Protein AF-A0A514BN60-F1 (afdb_monomer_lite)

Organism: NCBI:txid2591633

InterPro domains:
  IPR007475 Ubiquinone biosynthesis accessory factor UbiK [MF_02216] (1-84)
  IPR007475 Ubiquinone biosynthesis accessory factor UbiK [PF04380] (2-83)
  IPR007475 Ubiquinone biosynthesis accessory factor UbiK [PTHR38040] (1-87)

Foldseek 3Di:
DPDLVVLLVVLVVVLVVPDPPLPDPNSVVVSVVSSVVSSVVVVVVVVPPPDDDPVNVVVVVVVVVVVVVVVVVVVVVVVVVVVVVVPPPPPPPPDD

Sequence (96 aa):
MIDLTHIDELARRLSNLVPAGLRGQSGEVLREELQENFKTVLQSGLTRLDLVTREEFEVQRAVLLRTREKLEALQQTVAELEARLGNAPGNGTPRH

Secondary structure (DSSP, 8-state):
---HHHHHHHHHHHHTTS-GGG-SHHHHHHHHHHHHHHHHHHHHHHHHS----HHHHHHHHHHHHHHHHHHHHHHHHHHHHHHHHHTS--------

pLDDT: mean 77.33, std 14.08, range [47.53, 97.62]

Radius of gyration: 31.55 Å; chains: 1; bounding box: 61×24×95 Å

Structure (mmCIF, N/CA/C/O backbone):
data_AF-A0A514BN60-F1
#
_entry.id   AF-A0A514BN60-F1
#
loop_
_atom_site.group_PDB
_atom_site.id
_atom_site.type_symbol
_atom_site.label_atom_id
_atom_site.label_alt_id
_atom_site.label_comp_id
_atom_site.label_asym_id
_atom_site.label_entity_id
_atom_site.label_seq_id
_atom_site.pdbx_PDB_ins_code
_atom_site.Cartn_x
_atom_site.Cartn_y
_atom_site.Cartn_z
_atom_site.occupancy
_atom_site.B_iso_or_equiv
_atom_site.auth_seq_id
_atom_site.auth_comp_id
_atom_site.auth_asym_id
_atom_site.auth_atom_id
_atom_site.pdbx_PDB_model_num
ATOM 1 N N . MET A 1 1 ? 9.004 -7.333 -5.820 1.00 56.22 1 MET A N 1
ATOM 2 C CA . MET A 1 1 ? 10.100 -6.786 -6.638 1.00 56.22 1 MET A CA 1
ATOM 3 C C . MET A 1 1 ? 9.553 -6.575 -8.038 1.00 56.22 1 MET A C 1
ATOM 5 O O . MET A 1 1 ? 8.816 -7.450 -8.480 1.00 56.22 1 MET A O 1
ATOM 9 N N . ILE A 1 2 ? 9.800 -5.440 -8.704 1.00 60.66 2 ILE A N 1
ATOM 10 C CA . ILE A 1 2 ? 9.538 -5.420 -10.148 1.00 60.66 2 ILE A CA 1
ATOM 11 C C . ILE A 1 2 ? 10.584 -6.314 -10.791 1.00 60.66 2 ILE A C 1
ATOM 13 O O . ILE A 1 2 ? 11.782 -6.124 -10.603 1.00 60.66 2 ILE A O 1
ATOM 17 N N . ASP A 1 3 ? 10.093 -7.325 -11.483 1.00 63.72 3 ASP 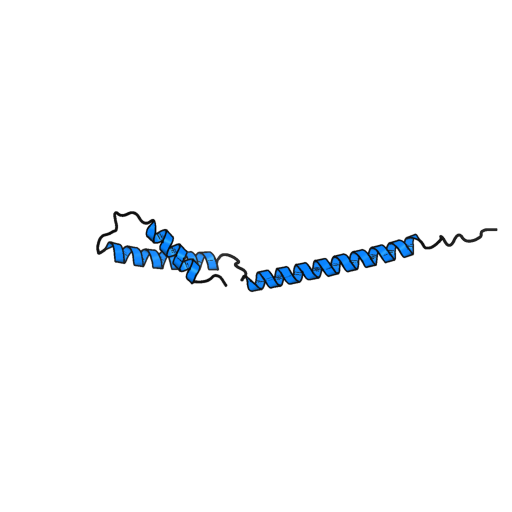A N 1
ATOM 18 C CA . ASP A 1 3 ? 10.913 -8.344 -12.095 1.00 63.72 3 ASP A CA 1
ATOM 19 C C . ASP A 1 3 ? 11.569 -7.782 -13.363 1.00 63.72 3 ASP A C 1
ATOM 21 O O . ASP A 1 3 ? 10.886 -7.243 -14.240 1.00 63.72 3 ASP A O 1
ATOM 25 N N . LEU A 1 4 ? 12.896 -7.896 -13.472 1.00 66.31 4 LEU A N 1
ATOM 26 C CA . LEU A 1 4 ? 13.645 -7.469 -14.665 1.00 66.31 4 LEU A CA 1
ATOM 27 C C . LEU A 1 4 ? 13.151 -8.199 -15.925 1.00 66.31 4 LEU A C 1
ATOM 29 O O . LEU A 1 4 ? 13.178 -7.640 -17.020 1.00 66.31 4 LEU A O 1
ATOM 33 N N . THR A 1 5 ? 12.607 -9.403 -15.740 1.00 67.75 5 THR A N 1
ATOM 34 C CA . THR A 1 5 ? 11.976 -10.226 -16.776 1.00 67.75 5 THR A CA 1
ATOM 35 C C . THR A 1 5 ? 10.760 -9.550 -17.422 1.00 67.75 5 THR A C 1
ATOM 37 O O . THR A 1 5 ? 10.588 -9.630 -18.637 1.00 67.75 5 THR A O 1
ATOM 40 N N . HIS A 1 6 ? 9.952 -8.811 -16.654 1.00 73.25 6 HIS A N 1
ATOM 41 C CA . HIS A 1 6 ? 8.790 -8.089 -17.184 1.00 73.25 6 HIS A CA 1
ATOM 42 C C . HIS A 1 6 ? 9.196 -6.852 -18.000 1.00 73.25 6 HIS A C 1
ATOM 44 O O . HIS A 1 6 ? 8.526 -6.499 -18.972 1.00 73.25 6 HIS A O 1
ATOM 50 N N . ILE A 1 7 ? 10.302 -6.199 -17.628 1.00 74.81 7 ILE A N 1
ATOM 51 C CA . ILE A 1 7 ? 10.850 -5.056 -18.374 1.00 74.81 7 ILE A CA 1
ATOM 52 C C . ILE A 1 7 ? 11.398 -5.529 -19.724 1.00 74.81 7 ILE A C 1
ATOM 54 O O . ILE A 1 7 ? 11.119 -4.910 -20.752 1.00 74.81 7 ILE A O 1
ATOM 58 N N . ASP A 1 8 ? 12.110 -6.656 -19.732 1.00 73.44 8 ASP A N 1
ATOM 59 C CA . ASP A 1 8 ? 12.632 -7.266 -20.957 1.00 73.44 8 ASP A CA 1
ATOM 60 C C . ASP A 1 8 ? 11.498 -7.717 -21.896 1.00 73.44 8 ASP A C 1
ATOM 62 O O . ASP A 1 8 ? 11.579 -7.534 -23.114 1.00 73.44 8 ASP A O 1
ATOM 66 N N . GLU A 1 9 ? 10.393 -8.236 -21.353 1.00 78.31 9 GLU A N 1
ATOM 67 C CA . GLU A 1 9 ? 9.222 -8.607 -22.150 1.00 78.31 9 GLU A CA 1
ATOM 68 C C . GLU A 1 9 ? 8.530 -7.387 -22.782 1.00 78.31 9 GLU A C 1
ATOM 70 O O . GLU A 1 9 ? 8.166 -7.419 -23.963 1.00 78.31 9 GLU A O 1
ATOM 75 N N . LEU A 1 10 ? 8.386 -6.290 -22.032 1.00 78.94 10 LEU A N 1
ATOM 76 C CA . LEU A 1 10 ? 7.845 -5.027 -22.545 1.00 78.94 10 LEU A CA 1
ATOM 77 C C . LEU A 1 10 ? 8.729 -4.446 -23.654 1.00 78.94 10 LEU A C 1
ATOM 79 O O . LEU A 1 10 ? 8.215 -4.077 -24.713 1.00 78.94 10 LEU A O 1
ATOM 83 N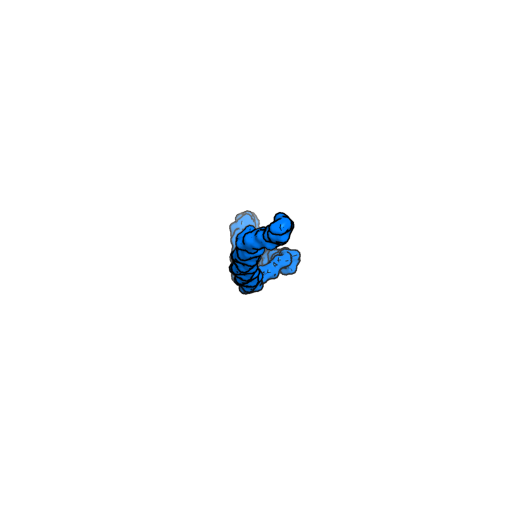 N . ALA A 1 11 ? 10.049 -4.427 -23.452 1.00 78.38 11 ALA A N 1
ATOM 84 C CA . ALA A 1 11 ? 11.008 -3.970 -24.454 1.00 78.38 11 ALA A CA 1
ATOM 85 C C . ALA A 1 11 ? 10.936 -4.823 -25.733 1.00 78.38 11 ALA A C 1
ATOM 87 O O . ALA A 1 11 ? 10.888 -4.287 -26.843 1.00 78.38 11 ALA A O 1
ATOM 88 N N . ARG A 1 12 ? 10.827 -6.151 -25.595 1.00 78.62 12 ARG A N 1
ATOM 89 C CA . ARG A 1 12 ? 10.689 -7.078 -26.727 1.00 78.62 12 ARG A CA 1
ATOM 90 C C . ARG A 1 12 ? 9.370 -6.889 -27.485 1.00 78.62 12 ARG A C 1
ATOM 92 O O . ARG A 1 12 ? 9.371 -6.892 -28.715 1.00 78.62 12 ARG A O 1
ATOM 99 N N . ARG A 1 13 ? 8.245 -6.695 -26.786 1.00 78.25 13 A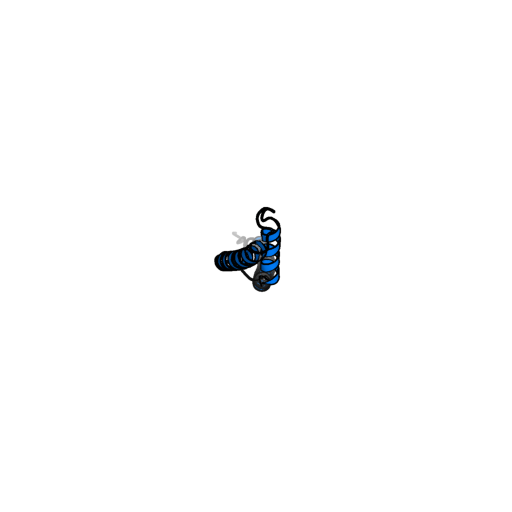RG A N 1
ATOM 100 C CA . ARG A 1 13 ? 6.931 -6.434 -27.409 1.00 78.25 13 ARG A CA 1
ATOM 101 C C . ARG A 1 13 ? 6.920 -5.115 -28.184 1.00 78.25 13 ARG A C 1
ATOM 103 O O . ARG A 1 13 ? 6.400 -5.083 -29.294 1.00 78.25 13 ARG A O 1
ATOM 110 N N . LEU A 1 14 ? 7.534 -4.064 -27.640 1.00 73.00 14 LEU A N 1
ATOM 111 C CA . LEU A 1 14 ? 7.682 -2.770 -28.317 1.00 73.00 14 LEU A CA 1
ATOM 112 C C . LEU A 1 14 ? 8.602 -2.865 -29.540 1.00 73.00 14 LEU A C 1
ATOM 114 O O . LEU A 1 14 ? 8.262 -2.355 -30.604 1.00 73.00 14 LEU A O 1
ATOM 118 N N . SER A 1 15 ? 9.715 -3.591 -29.420 1.00 70.75 15 SER A N 1
ATOM 119 C CA . SER A 1 15 ? 10.641 -3.868 -30.526 1.00 70.75 15 SER A CA 1
ATOM 120 C C . SER A 1 15 ? 9.963 -4.622 -31.682 1.00 70.75 15 SER A C 1
ATOM 122 O O . SER A 1 15 ? 10.227 -4.350 -32.850 1.00 70.75 15 SER A O 1
ATOM 124 N N . ASN A 1 16 ? 9.014 -5.516 -31.383 1.00 73.31 16 ASN A N 1
ATOM 125 C CA . ASN A 1 16 ? 8.235 -6.239 -32.397 1.00 73.31 16 ASN A CA 1
ATOM 126 C C . ASN A 1 16 ? 7.221 -5.362 -33.156 1.00 73.31 16 ASN A C 1
ATOM 128 O O . ASN A 1 16 ? 6.744 -5.772 -34.213 1.00 73.31 16 ASN A O 1
ATOM 132 N N . LEU A 1 17 ? 6.883 -4.180 -32.630 1.00 71.06 17 LEU A N 1
ATOM 133 C CA . LEU A 1 17 ? 5.997 -3.209 -33.280 1.00 71.06 17 LEU A CA 1
ATOM 134 C C . LEU A 1 17 ? 6.767 -2.215 -34.167 1.00 71.06 17 LEU A C 1
ATOM 136 O O . LEU A 1 17 ? 6.144 -1.397 -34.847 1.00 71.06 17 LEU A O 1
ATOM 140 N N . VAL A 1 18 ? 8.105 -2.284 -34.193 1.00 67.81 18 VAL A N 1
ATOM 141 C CA . VAL A 1 18 ? 8.937 -1.435 -35.053 1.00 67.81 18 VAL A CA 1
ATOM 142 C C . VAL A 1 18 ? 8.727 -1.838 -36.524 1.00 67.81 18 VAL A C 1
ATOM 144 O O . VAL A 1 18 ? 8.864 -3.016 -36.869 1.00 67.81 18 VAL A O 1
ATOM 147 N N . PRO A 1 19 ? 8.361 -0.891 -37.412 1.00 63.06 19 PRO A N 1
ATOM 148 C CA . PRO A 1 19 ? 7.943 -1.201 -38.770 1.00 63.06 19 PRO A CA 1
ATOM 149 C C . PRO A 1 19 ? 9.034 -1.872 -39.610 1.00 63.06 19 PRO A C 1
ATOM 151 O O . PRO A 1 19 ? 10.220 -1.553 -39.569 1.00 63.06 19 PRO A O 1
ATOM 154 N N . ALA A 1 20 ? 8.556 -2.772 -40.462 1.00 60.03 20 ALA A N 1
ATOM 155 C CA . ALA A 1 20 ? 9.272 -3.643 -41.384 1.00 60.03 20 ALA A CA 1
ATOM 156 C C . ALA A 1 20 ? 10.371 -3.031 -42.276 1.00 60.03 20 ALA A C 1
ATOM 158 O O . ALA A 1 20 ? 11.134 -3.794 -42.871 1.00 60.03 20 ALA A O 1
ATOM 159 N N . GLY A 1 21 ? 10.424 -1.704 -42.419 1.00 60.44 21 GLY A N 1
ATOM 160 C CA . GLY A 1 21 ? 11.381 -0.993 -43.277 1.00 60.44 21 GLY A CA 1
ATOM 161 C C . GLY A 1 21 ? 12.828 -1.045 -42.778 1.00 60.44 21 GLY A C 1
ATOM 162 O O . GLY A 1 21 ? 13.742 -0.733 -43.531 1.00 60.44 21 GLY A O 1
ATOM 163 N N . LEU A 1 22 ? 13.039 -1.492 -41.537 1.00 60.38 22 LEU A N 1
ATOM 164 C CA . LEU A 1 22 ? 14.344 -1.643 -40.893 1.00 60.38 22 LEU A CA 1
ATOM 165 C C . LEU A 1 22 ? 14.767 -3.119 -40.776 1.00 60.38 22 LEU A C 1
ATOM 167 O O . LEU A 1 22 ? 15.474 -3.468 -39.851 1.00 60.38 22 LEU A O 1
ATOM 171 N N . ARG A 1 23 ? 14.316 -4.028 -41.653 1.00 59.22 23 ARG A N 1
ATOM 172 C CA . ARG A 1 23 ? 14.602 -5.484 -41.557 1.00 59.22 23 ARG A CA 1
ATOM 173 C C . ARG A 1 23 ? 15.844 -5.962 -42.334 1.00 59.22 23 ARG A C 1
ATOM 175 O O . ARG A 1 23 ? 15.969 -7.148 -42.621 1.00 59.22 23 ARG A O 1
ATOM 182 N N . GLY A 1 24 ? 16.745 -5.055 -42.716 1.00 62.12 24 GLY A N 1
ATOM 183 C CA . GLY A 1 24 ? 18.041 -5.409 -43.318 1.00 62.12 24 GLY A CA 1
ATOM 184 C C . GLY A 1 24 ? 19.092 -5.811 -42.271 1.00 62.12 24 GLY A C 1
ATOM 185 O O . GLY A 1 24 ? 18.851 -5.686 -41.077 1.00 62.12 24 GLY A O 1
ATOM 186 N N . GLN A 1 25 ? 20.291 -6.219 -42.701 1.00 58.34 25 GLN A N 1
ATOM 187 C CA . GLN A 1 25 ? 21.407 -6.597 -41.806 1.00 58.34 25 GLN A CA 1
ATOM 188 C C . GLN A 1 25 ? 21.840 -5.455 -40.858 1.00 58.34 25 GLN A C 1
ATOM 190 O O . GLN A 1 25 ? 22.241 -5.702 -39.728 1.00 58.34 25 GLN A O 1
ATOM 195 N N . SER A 1 26 ? 21.687 -4.196 -41.281 1.00 59.47 26 SER A N 1
ATOM 196 C CA . SER A 1 26 ? 21.878 -2.997 -40.441 1.00 59.47 26 SER A CA 1
ATOM 197 C C . SER A 1 26 ? 20.731 -2.763 -39.449 1.00 59.47 26 SER A C 1
ATOM 199 O O . SER A 1 26 ? 20.866 -2.033 -38.476 1.00 59.47 26 SER A O 1
ATOM 201 N N . GLY A 1 27 ? 19.585 -3.374 -39.720 1.00 61.72 27 GLY A N 1
ATOM 202 C CA . GLY A 1 27 ? 18.347 -3.265 -38.974 1.00 61.72 27 GLY A CA 1
ATOM 203 C C . GLY A 1 27 ? 18.272 -4.119 -37.715 1.00 61.72 27 GLY A C 1
ATOM 204 O O . GLY A 1 27 ? 17.670 -3.704 -36.731 1.00 61.72 27 GLY A O 1
ATOM 205 N N . GLU A 1 28 ? 18.923 -5.284 -37.726 1.00 65.69 28 GLU A N 1
ATOM 206 C CA . GLU A 1 28 ? 19.094 -6.129 -36.536 1.00 65.69 28 GLU A CA 1
ATOM 207 C C . GLU A 1 28 ? 19.909 -5.394 -35.459 1.00 65.69 28 GLU A C 1
ATOM 209 O O . GLU A 1 28 ? 19.472 -5.319 -34.314 1.00 65.69 28 GLU A O 1
ATOM 214 N N . VAL A 1 29 ? 21.016 -4.744 -35.847 1.00 68.19 29 VAL A N 1
ATOM 215 C CA . VAL A 1 29 ? 21.853 -3.935 -34.938 1.00 68.19 29 VAL A CA 1
ATOM 216 C C . VAL A 1 29 ? 21.069 -2.743 -34.378 1.00 68.19 29 VAL A C 1
ATOM 218 O O . VAL A 1 29 ? 21.029 -2.536 -33.170 1.00 68.19 29 VAL A O 1
ATOM 221 N N . LEU A 1 30 ? 20.356 -2.007 -35.239 1.00 70.12 30 LEU A N 1
ATOM 222 C CA . LEU A 1 30 ? 19.485 -0.902 -34.816 1.00 70.12 30 LEU A CA 1
ATOM 223 C C . LEU A 1 30 ? 18.377 -1.363 -33.859 1.00 70.12 30 LEU A C 1
ATOM 225 O O . LEU A 1 30 ? 17.996 -0.633 -32.949 1.00 70.12 30 LEU A O 1
ATOM 229 N N . ARG A 1 31 ? 17.839 -2.570 -34.044 1.00 71.94 31 ARG A N 1
ATOM 230 C CA . ARG A 1 31 ? 16.802 -3.132 -33.172 1.00 71.94 31 ARG A CA 1
ATOM 231 C C . ARG A 1 31 ? 17.345 -3.470 -31.786 1.00 71.94 31 ARG A C 1
ATOM 233 O O . ARG A 1 31 ? 16.643 -3.245 -30.801 1.00 71.94 31 ARG A O 1
ATOM 240 N N . GLU A 1 32 ? 18.560 -3.999 -31.722 1.00 76.56 32 GLU A N 1
ATOM 241 C CA . GLU A 1 32 ? 19.246 -4.330 -30.475 1.00 76.56 32 GLU A CA 1
ATOM 242 C C . GLU A 1 32 ? 19.602 -3.054 -29.692 1.00 76.56 32 GLU A C 1
ATOM 244 O O . GLU A 1 32 ? 19.262 -2.939 -28.514 1.00 76.56 32 GLU A O 1
ATOM 249 N N . GLU A 1 33 ? 20.127 -2.029 -30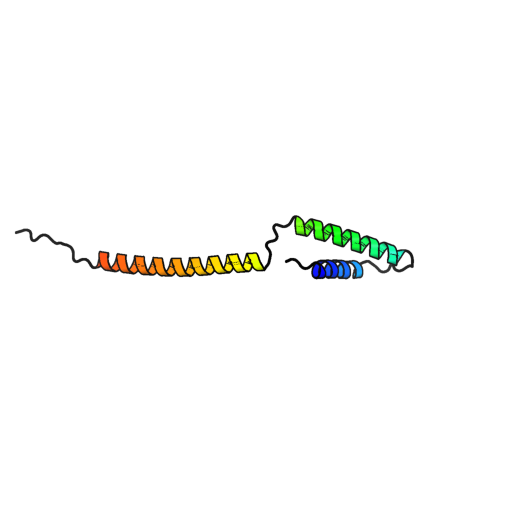.373 1.00 79.56 33 GLU A N 1
ATOM 250 C CA . GLU A 1 33 ? 20.382 -0.706 -29.782 1.00 79.56 33 GLU A CA 1
ATOM 251 C C . GLU A 1 33 ? 19.099 -0.021 -29.285 1.00 79.56 33 GLU A C 1
ATOM 253 O O . GLU A 1 33 ? 19.066 0.548 -28.191 1.00 79.56 33 GLU A O 1
ATOM 258 N N . LEU A 1 34 ? 18.008 -0.100 -30.056 1.00 79.94 34 LEU A N 1
ATOM 259 C CA . LEU A 1 34 ? 16.709 0.421 -29.632 1.00 79.94 34 LEU A CA 1
ATOM 260 C C . LEU A 1 34 ? 16.184 -0.324 -28.403 1.00 79.94 34 LEU A C 1
ATOM 262 O O . LEU A 1 34 ? 15.682 0.318 -27.483 1.00 79.94 34 LEU A O 1
ATOM 266 N N . GLN A 1 35 ? 16.305 -1.653 -28.360 1.00 78.88 35 GLN A N 1
ATOM 267 C CA . GLN A 1 35 ? 15.865 -2.458 -27.221 1.00 78.88 35 GLN A CA 1
ATOM 268 C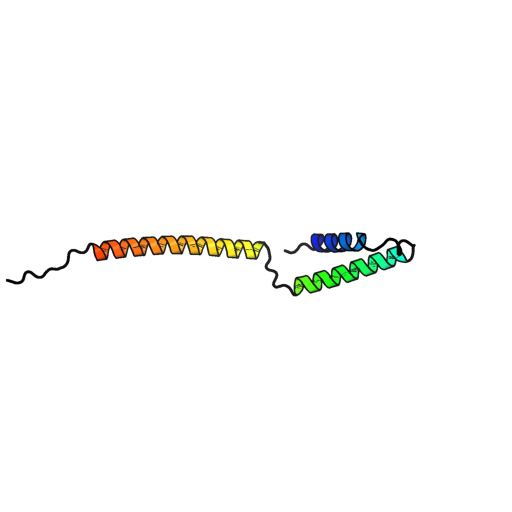 C . GLN A 1 35 ? 16.609 -2.070 -25.936 1.00 78.88 35 GLN A C 1
ATOM 270 O O . GLN A 1 35 ? 15.961 -1.855 -24.910 1.00 78.88 35 GLN A O 1
ATOM 275 N N . GLU A 1 36 ? 17.935 -1.929 -25.993 1.00 83.38 36 GLU A N 1
ATOM 276 C CA . GLU A 1 36 ? 18.757 -1.520 -24.847 1.00 83.38 36 GLU A CA 1
ATOM 277 C C . GLU A 1 36 ? 18.431 -0.093 -24.381 1.00 83.38 36 GLU A C 1
ATOM 279 O O . GLU A 1 36 ? 18.290 0.168 -23.179 1.00 83.38 36 GLU A O 1
ATOM 284 N N . ASN A 1 37 ? 18.213 0.830 -25.321 1.00 83.81 37 ASN A N 1
ATOM 285 C CA . ASN A 1 37 ? 17.800 2.191 -24.990 1.00 83.81 37 ASN A CA 1
ATOM 286 C C . ASN A 1 37 ? 16.404 2.215 -24.337 1.00 83.81 37 ASN A C 1
ATOM 288 O O . ASN A 1 37 ? 16.208 2.842 -23.296 1.00 83.81 37 ASN A O 1
ATOM 292 N N . PHE A 1 38 ? 15.435 1.467 -24.878 1.00 82.81 38 PHE A N 1
ATOM 293 C CA . PHE A 1 38 ? 14.101 1.345 -24.279 1.00 82.81 38 PHE A CA 1
ATOM 294 C C . PHE A 1 38 ? 14.143 0.712 -22.890 1.00 82.81 38 PHE A C 1
ATOM 296 O O . PHE A 1 38 ? 13.473 1.206 -21.985 1.00 82.81 38 PHE A O 1
ATOM 303 N N . LYS A 1 39 ? 14.941 -0.342 -22.697 1.00 82.81 39 LYS A N 1
ATOM 304 C CA . LYS A 1 39 ? 15.149 -0.975 -21.390 1.00 82.81 39 LYS A CA 1
ATOM 305 C C . LYS A 1 39 ? 15.680 0.029 -20.373 1.00 82.81 39 LYS A C 1
ATOM 307 O O . LYS A 1 39 ? 15.108 0.150 -19.292 1.00 82.81 39 LYS A O 1
ATOM 312 N N . THR A 1 40 ? 16.699 0.799 -20.743 1.00 84.81 40 THR A N 1
ATOM 313 C CA . THR A 1 40 ? 17.289 1.839 -19.889 1.00 84.81 40 THR A CA 1
ATOM 314 C C . THR A 1 40 ? 16.264 2.917 -19.527 1.00 84.81 40 THR A C 1
ATOM 316 O O . THR A 1 40 ? 16.116 3.276 -18.356 1.00 84.81 40 THR A O 1
ATOM 319 N N . VAL A 1 41 ? 15.489 3.398 -20.506 1.00 83.88 41 VAL A N 1
ATOM 320 C CA . VAL A 1 41 ? 14.433 4.396 -20.275 1.00 83.88 41 VAL A CA 1
ATOM 321 C C . VAL A 1 41 ? 13.339 3.839 -19.363 1.00 83.88 41 VAL A C 1
ATOM 323 O O . VAL A 1 41 ? 12.973 4.507 -18.397 1.00 83.88 41 VAL A O 1
ATOM 326 N N . LEU A 1 42 ? 12.859 2.614 -19.599 1.00 81.88 42 LEU A N 1
ATOM 327 C CA . LEU A 1 42 ? 11.838 1.960 -18.774 1.00 81.88 42 LEU A CA 1
ATOM 328 C C . LEU A 1 42 ? 12.323 1.726 -17.342 1.00 81.88 42 LEU A C 1
ATOM 330 O O . LEU A 1 42 ? 11.589 2.022 -16.403 1.00 81.88 42 LEU A O 1
ATOM 334 N N . GLN A 1 43 ? 13.560 1.261 -17.163 1.00 79.56 43 GLN A N 1
ATOM 335 C CA . GLN A 1 43 ? 14.181 1.110 -15.846 1.00 79.56 43 GLN A CA 1
ATOM 336 C C . GLN A 1 43 ? 14.290 2.455 -15.124 1.00 79.56 43 GLN A C 1
ATOM 338 O O . GLN A 1 43 ? 13.919 2.557 -13.954 1.00 79.56 43 GLN A O 1
ATOM 343 N N . SER A 1 44 ? 14.730 3.508 -15.819 1.00 81.44 44 SER A N 1
ATOM 344 C CA . SER A 1 44 ? 14.827 4.853 -15.240 1.00 81.44 44 SER A CA 1
ATOM 345 C C . SER A 1 44 ? 13.454 5.433 -14.879 1.00 81.44 44 SER A C 1
ATOM 347 O O . SER A 1 44 ? 13.314 6.091 -13.850 1.00 81.44 44 SER A O 1
ATOM 349 N N . GLY A 1 45 ? 12.431 5.159 -15.695 1.00 79.50 45 GLY A N 1
ATOM 350 C CA . GLY A 1 45 ? 11.057 5.600 -15.487 1.00 79.50 45 GLY A CA 1
ATOM 351 C C . GLY A 1 45 ? 10.403 4.889 -14.310 1.00 79.50 45 GLY A C 1
ATOM 352 O O . GLY A 1 45 ? 9.849 5.552 -13.442 1.00 79.50 45 GLY A O 1
ATOM 353 N N . LEU A 1 46 ? 10.536 3.563 -14.226 1.00 77.25 46 LEU A N 1
ATOM 354 C CA . LEU A 1 46 ? 10.060 2.784 -13.082 1.00 77.25 46 LEU A CA 1
ATOM 355 C C . LEU A 1 46 ? 10.766 3.194 -11.791 1.00 77.25 46 LEU A C 1
ATOM 357 O O . LEU A 1 46 ? 10.095 3.383 -10.791 1.00 77.25 46 LEU A O 1
ATOM 361 N N . THR A 1 47 ? 12.082 3.411 -11.807 1.00 73.75 47 THR A N 1
ATOM 362 C CA . THR A 1 47 ? 12.821 3.859 -10.608 1.00 73.75 47 THR A CA 1
ATOM 363 C C . THR A 1 47 ? 12.349 5.229 -10.104 1.00 73.75 47 THR A C 1
ATOM 365 O O . THR A 1 47 ? 12.483 5.537 -8.925 1.00 73.75 47 THR A O 1
ATOM 368 N N . ARG A 1 48 ? 11.794 6.067 -10.990 1.00 75.31 48 ARG A N 1
ATOM 369 C CA . ARG A 1 48 ? 11.194 7.363 -10.633 1.00 75.31 48 ARG A CA 1
ATOM 370 C C . ARG A 1 48 ? 9.755 7.259 -10.128 1.00 75.31 48 ARG A C 1
ATOM 372 O O . ARG A 1 48 ? 9.248 8.240 -9.591 1.00 75.31 48 ARG A O 1
ATOM 379 N N . LEU A 1 49 ? 9.087 6.127 -10.331 1.00 74.62 49 LEU A N 1
ATOM 380 C CA . LEU A 1 49 ? 7.798 5.854 -9.710 1.00 74.62 49 LEU A CA 1
ATOM 381 C C . LEU A 1 49 ? 8.061 5.407 -8.266 1.00 74.62 49 LEU A C 1
ATOM 383 O O . LEU A 1 49 ? 9.010 4.671 -8.008 1.00 74.62 49 LEU A O 1
ATOM 387 N N . ASP A 1 50 ? 7.233 5.859 -7.326 1.00 67.50 50 ASP A N 1
ATOM 388 C CA . ASP A 1 50 ? 7.301 5.465 -5.913 1.00 67.50 50 ASP A CA 1
ATOM 389 C C . ASP A 1 50 ? 6.782 4.027 -5.748 1.00 67.50 50 ASP A C 1
ATOM 391 O O . ASP A 1 50 ? 5.657 3.761 -5.322 1.00 67.50 50 ASP A O 1
ATOM 395 N N . LEU A 1 51 ? 7.562 3.081 -6.267 1.00 72.88 51 LEU A N 1
ATOM 396 C CA . LEU A 1 51 ? 7.192 1.682 -6.359 1.00 72.88 51 LEU A CA 1
ATOM 397 C C . LEU A 1 51 ? 7.482 0.993 -5.036 1.00 72.88 51 LEU A C 1
ATOM 399 O O . LEU A 1 51 ? 8.632 0.723 -4.700 1.00 72.88 51 LEU A O 1
ATOM 403 N N . VAL A 1 52 ? 6.422 0.614 -4.336 1.00 74.31 52 VAL A N 1
ATOM 404 C CA . VAL A 1 52 ? 6.528 -0.330 -3.225 1.00 74.31 52 VAL A CA 1
ATOM 405 C C . VAL A 1 52 ? 6.603 -1.754 -3.759 1.00 74.31 52 VAL A C 1
ATOM 407 O O . VAL A 1 52 ? 5.938 -2.130 -4.733 1.00 74.31 52 VAL A O 1
ATOM 410 N N . THR A 1 53 ? 7.426 -2.588 -3.134 1.00 80.25 53 THR A N 1
ATOM 411 C CA . THR A 1 53 ? 7.465 -4.003 -3.481 1.00 80.25 53 THR A CA 1
ATOM 412 C C . THR A 1 53 ? 6.145 -4.678 -3.109 1.00 80.25 53 THR A C 1
ATOM 414 O O . THR A 1 53 ? 5.425 -4.266 -2.200 1.00 80.25 53 THR A O 1
ATOM 417 N N . ARG A 1 54 ? 5.823 -5.777 -3.803 1.00 81.19 54 ARG A N 1
ATOM 418 C CA . ARG A 1 54 ? 4.647 -6.593 -3.473 1.00 81.19 54 ARG A CA 1
ATOM 419 C C . ARG A 1 54 ? 4.647 -7.054 -2.012 1.00 81.19 54 ARG A C 1
ATOM 421 O O . ARG A 1 54 ? 3.587 -7.127 -1.410 1.00 81.19 54 ARG A O 1
ATOM 428 N N . GLU A 1 55 ? 5.815 -7.358 -1.458 1.00 81.50 55 GLU A N 1
ATOM 429 C CA . GLU A 1 55 ? 5.954 -7.783 -0.065 1.00 81.50 55 GLU A CA 1
ATOM 430 C C . GLU A 1 55 ? 5.628 -6.642 0.905 1.00 81.50 55 GLU A C 1
ATOM 432 O O . GLU A 1 55 ? 4.796 -6.820 1.791 1.00 81.50 55 GLU A O 1
ATOM 437 N N . GLU A 1 56 ? 6.177 -5.445 0.680 1.00 84.25 56 GLU A N 1
ATOM 438 C CA . GLU A 1 56 ? 5.852 -4.252 1.476 1.00 84.25 56 GLU A CA 1
ATOM 439 C C . GLU A 1 56 ? 4.362 -3.898 1.399 1.00 84.25 56 GLU A C 1
ATOM 441 O O . GLU A 1 56 ? 3.754 -3.560 2.416 1.00 84.25 56 GLU A O 1
ATOM 446 N N . PHE A 1 57 ? 3.748 -4.039 0.221 1.00 87.62 57 PHE A N 1
ATOM 447 C CA . PHE A 1 57 ? 2.308 -3.851 0.052 1.00 87.62 57 PHE A CA 1
ATOM 448 C C . PHE A 1 57 ? 1.489 -4.847 0.889 1.00 87.62 57 PHE A C 1
ATOM 450 O O . PHE A 1 57 ? 0.554 -4.448 1.587 1.00 87.62 57 PHE A O 1
ATOM 457 N N . GLU A 1 58 ? 1.833 -6.138 0.859 1.00 86.94 58 GLU A N 1
ATOM 458 C CA . GLU A 1 58 ? 1.127 -7.152 1.656 1.00 86.94 58 GLU A CA 1
ATOM 459 C C . GLU A 1 58 ? 1.331 -6.931 3.164 1.00 86.94 58 GLU A C 1
ATOM 461 O O . GLU A 1 58 ? 0.385 -7.094 3.937 1.00 86.94 58 GLU A O 1
ATOM 466 N N . VAL A 1 59 ? 2.515 -6.479 3.594 1.00 93.31 59 VAL A N 1
ATOM 467 C CA . VAL A 1 59 ? 2.770 -6.099 4.994 1.00 93.31 59 VAL A CA 1
ATOM 468 C C . VAL A 1 59 ? 1.875 -4.932 5.412 1.00 93.31 59 VAL A C 1
ATOM 470 O O . VAL A 1 59 ? 1.198 -5.017 6.439 1.00 93.31 59 VAL A O 1
ATOM 473 N N . GLN A 1 60 ? 1.810 -3.860 4.618 1.00 90.19 60 GLN A N 1
ATOM 474 C CA . GLN A 1 60 ? 0.940 -2.716 4.910 1.00 90.19 60 GLN A CA 1
ATOM 475 C C . GLN A 1 60 ? -0.535 -3.127 4.963 1.00 90.19 60 GLN A C 1
ATOM 477 O O . GLN A 1 60 ? -1.265 -2.725 5.872 1.00 90.19 60 GLN A O 1
ATOM 482 N N . ARG A 1 61 ? -0.971 -3.988 4.039 1.00 93.44 61 ARG A N 1
ATOM 483 C CA . ARG A 1 61 ? -2.324 -4.550 4.030 1.00 93.44 61 ARG A CA 1
ATOM 484 C C . ARG A 1 61 ? -2.619 -5.361 5.295 1.00 93.44 61 ARG A C 1
ATOM 486 O O . ARG A 1 61 ? -3.695 -5.205 5.869 1.00 93.44 61 ARG A O 1
ATOM 493 N N . ALA A 1 62 ? -1.682 -6.188 5.754 1.00 93.88 62 ALA A N 1
ATOM 494 C CA . ALA A 1 62 ? -1.832 -6.957 6.988 1.00 93.88 62 ALA A CA 1
ATOM 495 C C . ALA A 1 62 ? -1.917 -6.049 8.226 1.00 93.88 62 ALA A C 1
ATOM 497 O O . ALA A 1 62 ? -2.746 -6.274 9.110 1.00 93.88 62 ALA A O 1
ATOM 498 N N . VAL A 1 63 ? -1.106 -4.987 8.274 1.00 96.56 63 VAL A N 1
ATOM 499 C CA . VAL A 1 63 ? -1.178 -3.974 9.337 1.00 96.56 63 VAL A CA 1
ATOM 500 C C . VAL A 1 63 ? -2.548 -3.294 9.342 1.00 96.56 63 VAL A C 1
ATOM 502 O O . VAL A 1 63 ? -3.159 -3.195 10.404 1.00 96.56 63 VAL A O 1
ATOM 505 N N . LEU A 1 64 ? -3.060 -2.890 8.175 1.00 97.06 64 LEU A N 1
ATOM 506 C CA . LEU A 1 64 ? -4.388 -2.282 8.035 1.00 97.06 64 LEU A CA 1
ATOM 507 C C . LEU A 1 64 ? -5.525 -3.218 8.457 1.00 97.06 64 LEU A C 1
ATOM 509 O O . LEU A 1 64 ? -6.498 -2.773 9.062 1.00 97.06 64 LEU A O 1
ATOM 513 N N . LEU A 1 65 ? -5.420 -4.512 8.154 1.00 96.44 65 LEU A N 1
ATOM 514 C CA . LEU A 1 65 ? -6.411 -5.490 8.597 1.00 96.44 65 LEU A CA 1
ATOM 515 C C . LEU A 1 65 ? -6.435 -5.573 10.128 1.00 96.44 65 LEU A C 1
ATOM 517 O O . LEU A 1 65 ? -7.487 -5.420 10.745 1.00 96.44 65 LEU A O 1
ATOM 521 N N . ARG A 1 66 ? -5.256 -5.699 10.744 1.00 96.12 66 ARG A N 1
ATOM 522 C CA . ARG A 1 66 ? -5.114 -5.780 12.201 1.00 96.12 66 ARG A CA 1
ATOM 523 C C . ARG A 1 66 ? -5.583 -4.512 12.914 1.00 96.12 66 ARG A C 1
ATOM 525 O O . ARG A 1 66 ? -6.100 -4.589 14.027 1.00 96.12 66 ARG A O 1
ATOM 532 N N . THR A 1 67 ? -5.370 -3.330 12.332 1.00 95.88 67 THR A N 1
ATOM 533 C CA . THR A 1 67 ? -5.884 -2.085 12.923 1.00 95.88 67 THR A CA 1
ATOM 534 C C . THR A 1 67 ? -7.403 -2.023 12.850 1.00 95.88 67 THR A C 1
ATOM 536 O O . THR A 1 67 ? -8.011 -1.585 13.822 1.00 95.88 67 THR A O 1
ATOM 539 N N . ARG A 1 68 ? -8.016 -2.518 11.767 1.00 97.25 68 ARG A N 1
ATOM 540 C CA . ARG A 1 68 ? -9.475 -2.644 11.643 1.00 97.25 68 ARG A CA 1
ATOM 541 C C . ARG A 1 68 ? -10.068 -3.548 12.719 1.00 97.25 68 ARG A C 1
ATOM 543 O O . ARG A 1 68 ? -10.955 -3.112 13.439 1.00 97.25 68 ARG A O 1
ATOM 550 N N . GLU A 1 69 ? -9.504 -4.739 12.899 1.00 96.88 69 GLU A N 1
ATOM 551 C CA . GLU A 1 69 ? -9.940 -5.687 13.937 1.00 96.88 69 GLU A CA 1
ATOM 552 C C . GLU A 1 69 ? -9.856 -5.073 15.343 1.00 96.88 69 GLU A C 1
ATOM 554 O O . GLU A 1 69 ? -10.782 -5.172 16.147 1.00 96.88 69 GLU A O 1
ATOM 559 N N . LYS A 1 70 ? -8.747 -4.385 15.647 1.00 95.94 70 LYS A N 1
ATOM 560 C CA . LYS A 1 70 ? -8.584 -3.689 16.931 1.00 95.94 70 LYS A CA 1
ATOM 561 C C . LYS A 1 70 ? -9.584 -2.549 17.105 1.00 95.94 70 LYS A C 1
ATOM 563 O O . LYS A 1 70 ? -10.053 -2.330 18.218 1.00 95.94 70 LYS A O 1
ATOM 568 N N . LEU A 1 71 ? -9.875 -1.810 16.036 1.00 97.62 71 LEU A N 1
ATOM 569 C CA . LEU A 1 71 ? -10.828 -0.706 16.063 1.00 97.62 71 LEU A CA 1
ATOM 570 C C . LEU A 1 71 ? -12.246 -1.214 16.333 1.00 97.62 71 LEU A C 1
ATOM 572 O O . LEU A 1 71 ? -12.918 -0.659 17.195 1.00 97.62 71 LEU A O 1
ATOM 576 N N . GLU A 1 72 ? -12.658 -2.304 15.687 1.00 97.19 72 GLU A N 1
ATOM 577 C CA . GLU A 1 72 ? -13.950 -2.956 15.936 1.00 97.19 72 GLU A CA 1
ATOM 578 C C . GLU A 1 72 ? -14.066 -3.450 17.387 1.00 97.19 72 GLU A C 1
ATOM 580 O O . GLU A 1 72 ? -15.054 -3.167 18.063 1.00 97.19 72 GLU A O 1
ATOM 585 N N . ALA A 1 73 ? -13.024 -4.097 17.920 1.00 96.81 73 ALA A N 1
ATOM 586 C CA . ALA A 1 73 ? -13.006 -4.543 19.316 1.00 96.81 73 ALA A CA 1
ATOM 587 C C . ALA A 1 73 ? -13.114 -3.375 20.316 1.00 96.81 73 ALA A C 1
ATOM 589 O O . ALA A 1 73 ? -13.822 -3.463 21.325 1.00 96.81 73 ALA A O 1
ATOM 590 N N . LEU A 1 74 ? -12.431 -2.260 20.038 1.00 96.19 74 LEU A N 1
ATOM 591 C CA . LEU A 1 74 ? -12.530 -1.051 20.856 1.00 96.19 74 LEU A CA 1
ATOM 592 C C . LEU A 1 74 ? -13.919 -0.416 20.758 1.00 96.19 74 LEU A C 1
ATOM 594 O O . LEU A 1 74 ? -14.471 -0.041 21.788 1.00 96.19 74 LEU A O 1
ATOM 598 N N . GLN A 1 75 ? -14.507 -0.340 19.562 1.00 95.50 75 GLN A N 1
ATOM 599 C CA . GLN A 1 75 ? -15.874 0.154 19.370 1.00 95.50 75 GLN A CA 1
ATOM 600 C C . GLN A 1 75 ? -16.886 -0.673 20.167 1.00 95.50 75 GLN A C 1
ATOM 602 O O . GLN A 1 75 ? -17.741 -0.104 20.841 1.00 95.50 75 GLN A O 1
ATOM 607 N N . GLN A 1 76 ? -16.752 -2.001 20.157 1.00 95.69 76 GLN A N 1
ATOM 608 C CA . GLN A 1 76 ? -17.597 -2.891 20.949 1.00 95.69 76 GLN A CA 1
ATOM 609 C C . GLN A 1 76 ? -17.435 -2.639 22.452 1.00 95.69 76 GLN A C 1
ATOM 611 O O . GLN A 1 76 ? -18.421 -2.487 23.170 1.00 95.69 76 GLN A O 1
ATOM 616 N N . THR A 1 77 ? -16.189 -2.521 22.917 1.00 95.31 77 THR A N 1
ATOM 617 C CA . THR A 1 77 ? -15.886 -2.237 24.327 1.00 95.31 77 THR A CA 1
ATOM 618 C C . THR A 1 77 ? -16.492 -0.903 24.768 1.00 95.31 77 THR A C 1
ATOM 620 O O . THR A 1 77 ? -17.078 -0.812 25.844 1.00 95.31 77 THR A O 1
ATOM 623 N N . VAL A 1 78 ? -16.380 0.137 23.935 1.00 96.00 78 VAL A N 1
ATOM 624 C CA . VAL A 1 78 ? -16.974 1.452 24.211 1.00 96.00 78 VAL A CA 1
ATOM 625 C C . VAL A 1 78 ? -18.496 1.353 24.268 1.00 96.00 78 VAL A C 1
ATOM 627 O O . VAL A 1 78 ? -19.077 1.812 25.246 1.00 96.00 78 VAL A O 1
ATOM 630 N N . ALA A 1 79 ? -19.135 0.688 23.303 1.00 94.19 79 ALA A N 1
ATOM 631 C CA . ALA A 1 79 ? -20.587 0.510 23.295 1.00 94.19 79 ALA A CA 1
ATOM 632 C 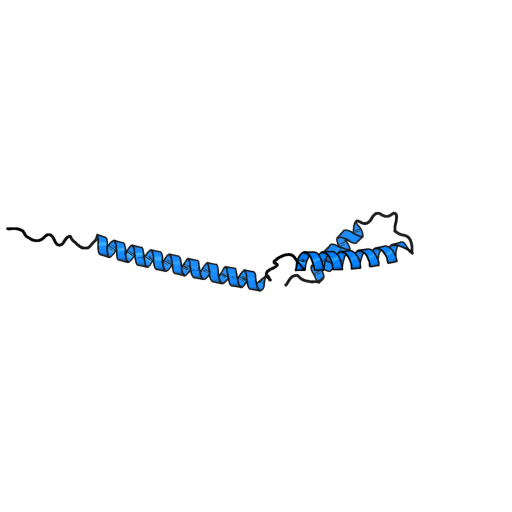C . ALA A 1 79 ? -21.094 -0.240 24.542 1.00 94.19 79 ALA A C 1
ATOM 634 O O . ALA A 1 79 ? -22.113 0.129 25.125 1.00 94.19 79 ALA A O 1
ATOM 635 N N . GLU A 1 80 ? -20.371 -1.266 24.998 1.00 93.50 80 GLU A N 1
ATOM 636 C CA . GLU A 1 80 ? -20.697 -1.971 26.241 1.00 93.50 80 GLU A CA 1
ATOM 637 C C . GLU A 1 80 ? -20.582 -1.067 27.473 1.00 93.50 80 GLU A C 1
ATOM 639 O O . GLU A 1 80 ? -21.432 -1.119 28.365 1.00 93.50 80 GLU A O 1
ATOM 644 N N . LEU A 1 81 ? -19.539 -0.237 27.542 1.00 92.38 81 LEU A N 1
ATOM 645 C CA . LEU A 1 81 ? -19.350 0.712 28.638 1.00 92.38 81 LEU A CA 1
ATOM 646 C C . LEU A 1 81 ? -20.430 1.798 28.633 1.00 92.38 81 LEU A C 1
ATOM 648 O O . LEU A 1 81 ? -21.002 2.084 29.685 1.00 92.38 81 LEU A O 1
ATOM 652 N N . GLU A 1 82 ? -20.751 2.355 27.466 1.00 92.62 82 GLU A N 1
ATOM 653 C CA . GLU A 1 82 ? -21.829 3.331 27.288 1.00 92.62 82 GLU A CA 1
ATOM 654 C C . GLU A 1 82 ? -23.186 2.744 27.690 1.00 92.62 82 GLU A C 1
ATOM 656 O O . GLU A 1 82 ? -23.937 3.388 28.420 1.00 92.62 82 GLU A O 1
ATOM 661 N N . ALA A 1 83 ? -23.476 1.493 27.316 1.00 91.25 83 ALA A N 1
ATOM 662 C CA . ALA A 1 83 ? -24.696 0.804 27.730 1.00 91.25 83 ALA A CA 1
ATOM 663 C C . ALA A 1 83 ? -24.760 0.587 29.252 1.00 91.25 83 ALA A C 1
ATOM 665 O O . ALA A 1 83 ? -25.818 0.748 29.860 1.00 91.25 83 ALA A O 1
ATOM 666 N N . ARG A 1 84 ? -23.636 0.248 29.899 1.00 89.44 84 ARG A N 1
ATOM 667 C CA . ARG A 1 84 ? -23.564 0.106 31.366 1.00 89.44 84 ARG A CA 1
ATOM 668 C C . ARG A 1 84 ? -23.766 1.441 32.083 1.00 89.44 84 ARG A C 1
ATOM 670 O O . ARG A 1 84 ? -24.456 1.475 33.096 1.00 89.44 84 ARG A O 1
ATOM 677 N N . LEU A 1 85 ? -23.190 2.521 31.558 1.00 86.19 85 LEU A N 1
ATOM 678 C CA . LEU A 1 85 ? -23.348 3.878 32.092 1.00 86.19 85 LEU A CA 1
ATOM 679 C C . LEU A 1 85 ? -24.773 4.410 31.886 1.00 86.19 85 LEU A C 1
ATOM 681 O O . LEU A 1 85 ? -25.336 4.999 32.803 1.00 86.19 85 LEU A O 1
ATOM 685 N N . GLY A 1 86 ? -25.380 4.158 30.723 1.00 75.69 86 GLY A N 1
ATOM 686 C CA . GLY A 1 86 ? -26.764 4.537 30.425 1.00 75.69 86 GLY A CA 1
ATOM 687 C C . GLY A 1 86 ? -27.808 3.757 31.231 1.00 75.69 86 GLY A C 1
ATOM 688 O O . GLY A 1 86 ? -28.884 4.279 31.505 1.00 75.69 86 GLY A O 1
ATOM 689 N N . ASN A 1 87 ? -27.475 2.536 31.662 1.00 60.28 87 ASN A N 1
ATOM 690 C CA . ASN A 1 87 ? -28.317 1.701 32.522 1.00 60.28 87 ASN A CA 1
ATOM 691 C C . ASN A 1 87 ? -28.078 1.915 34.025 1.00 60.28 87 ASN A C 1
ATOM 693 O O . ASN A 1 87 ? -28.689 1.212 34.832 1.00 60.28 87 ASN A O 1
ATOM 697 N N . ALA A 1 88 ? -27.216 2.854 34.432 1.00 51.53 88 ALA A N 1
ATOM 698 C CA . ALA A 1 88 ? -27.122 3.234 35.835 1.00 51.53 88 ALA A CA 1
ATOM 699 C C . ALA A 1 88 ? -28.454 3.894 36.244 1.00 51.53 88 ALA A C 1
ATOM 701 O O . ALA A 1 88 ? -28.776 4.967 35.724 1.00 51.53 88 ALA A O 1
ATOM 702 N N . PRO A 1 89 ? -29.260 3.282 37.137 1.00 50.25 89 PRO A N 1
ATOM 703 C CA . PRO A 1 89 ? -30.492 3.905 37.587 1.00 50.25 89 PRO A CA 1
ATOM 704 C C . PRO A 1 89 ? -30.111 5.227 38.240 1.00 50.25 89 PRO A C 1
ATOM 706 O O . PRO A 1 89 ? -29.236 5.266 39.110 1.00 50.25 89 PRO A O 1
ATOM 709 N N . GLY A 1 90 ? -30.730 6.309 37.764 1.00 55.38 90 GLY A N 1
ATOM 710 C CA . GLY A 1 90 ? -30.547 7.638 38.320 1.00 55.38 90 GLY A CA 1
ATOM 711 C C . GLY A 1 90 ? -30.597 7.547 39.837 1.00 55.38 90 GLY A C 1
ATOM 712 O O . GLY A 1 90 ? -31.571 7.048 40.402 1.00 55.38 90 GLY A O 1
ATOM 713 N N . ASN A 1 91 ? -29.519 7.992 40.479 1.00 53.66 91 ASN A N 1
ATOM 714 C CA . ASN A 1 91 ? -29.447 8.188 41.916 1.00 53.66 91 ASN A CA 1
ATOM 715 C C . ASN A 1 91 ? -30.397 9.351 42.254 1.00 53.66 91 ASN A C 1
ATOM 717 O O . ASN A 1 91 ? -29.986 10.494 42.437 1.00 53.66 91 ASN A O 1
ATOM 721 N N . GLY A 1 92 ? -31.697 9.065 42.183 1.00 51.69 92 GLY A N 1
ATOM 722 C CA . GLY A 1 92 ? -32.783 9.927 42.592 1.00 51.69 92 GLY A CA 1
ATOM 723 C C . GLY A 1 92 ? -32.759 9.964 44.102 1.00 51.69 92 GLY A C 1
ATOM 724 O O . GLY A 1 92 ? -33.307 9.092 44.768 1.00 51.69 92 GLY A O 1
ATOM 725 N N . THR A 1 93 ? -32.061 10.963 44.624 1.00 55.97 93 THR A N 1
ATOM 726 C CA . THR A 1 93 ? -32.106 11.393 46.014 1.00 55.97 93 THR A CA 1
ATOM 727 C C . THR A 1 93 ? -33.556 11.336 46.513 1.00 55.97 93 THR A C 1
ATOM 729 O O . THR A 1 93 ? -34.395 12.042 45.942 1.00 55.97 93 THR A O 1
ATOM 732 N N . PRO A 1 94 ? -33.899 10.550 47.551 1.00 53.09 94 PRO A N 1
ATOM 733 C CA . PRO A 1 94 ? -35.202 10.686 48.176 1.00 53.09 94 PRO A CA 1
ATOM 734 C C . PRO A 1 94 ? -35.210 12.042 48.885 1.00 53.09 94 PRO A C 1
ATOM 736 O O . PRO A 1 94 ? -34.561 12.244 49.911 1.00 53.09 94 PRO A O 1
ATOM 739 N N . ARG A 1 95 ? -35.878 13.019 48.268 1.00 54.12 95 ARG A N 1
ATOM 740 C CA . ARG A 1 95 ? -36.305 14.239 48.944 1.00 54.12 95 ARG A CA 1
ATOM 741 C C . ARG A 1 95 ? -37.664 13.960 49.579 1.00 54.12 95 ARG A C 1
ATOM 743 O O . ARG A 1 95 ? -38.605 13.662 48.847 1.00 54.12 95 ARG A O 1
ATOM 750 N N . HIS A 1 96 ? -37.693 14.184 50.893 1.00 47.53 96 HIS A N 1
ATOM 751 C CA . HIS A 1 96 ? -38.800 14.182 51.859 1.00 47.53 96 HIS A CA 1
ATOM 752 C C . HIS A 1 96 ? -38.852 12.967 52.779 1.00 47.53 96 HIS A C 1
ATOM 754 O O . HIS A 1 96 ? -39.036 11.836 52.286 1.00 47.53 96 HIS A O 1
#